Protein AF-A0A821ELS8-F1 (afdb_monomer_lite)

Sequence (184 aa):
MTKSPSEIVKDEQLYATMGNSENSSNQYGDFKQIHVAISTELAKEREQFPAHFPKPIHVLLPADARISDQWQERLQQAKKYYNPENIVLFPYYTKNSHWIGVILRFNINGQLERAEYIDPVVKSNFNPTKLQMEFSELFSGVVLKSMTLQTHSDPKYSAELTIRNLLNAIKETHSTNVTSQSIN

Radius of gyration: 16.6 Å; chains: 1; bounding box: 56×38×44 Å

Foldseek 3Di:
DDDDPVVVVVVVVVVVPPDDDDDDPFPQRDLVSLLVLLVVVVVVCCVVPVLLPVAAEAEDGEAEPVDPCSLVVLLVVVLVVLAAFYKYKYWYQDPQGAIKIWIWTAHNRSATPDIEIEFQAPPDPDDCVVSQVSNCVRHPPYGHYYDYDHHDNDRSCRSVVNSVVRSVVSNVVSVVVVVVVPDD

pLDDT: mean 79.93, std 21.31, range [33.53, 97.56]

Structure (mmCIF, N/CA/C/O backbone):
data_AF-A0A821ELS8-F1
#
_entry.id   AF-A0A821ELS8-F1
#
loop_
_atom_site.group_PDB
_atom_site.id
_atom_site.type_symbol
_atom_site.label_atom_id
_atom_site.label_alt_id
_atom_site.label_comp_id
_atom_site.label_asym_id
_atom_site.label_entity_id
_atom_site.label_seq_id
_atom_site.pdbx_PDB_ins_code
_atom_site.Cartn_x
_atom_site.Cartn_y
_atom_site.Cartn_z
_atom_site.occupancy
_atom_site.B_iso_or_equiv
_atom_site.auth_seq_id
_atom_site.auth_comp_id
_atom_site.auth_asym_id
_atom_site.auth_atom_id
_atom_site.pdbx_PDB_model_num
ATOM 1 N N . MET A 1 1 ? 0.564 5.762 25.569 1.00 38.00 1 MET A N 1
ATOM 2 C CA . MET A 1 1 ? 1.087 4.429 25.938 1.00 38.00 1 MET A CA 1
ATOM 3 C C . MET A 1 1 ? 2.347 4.191 25.124 1.00 38.00 1 MET A C 1
ATOM 5 O O . MET A 1 1 ? 2.267 4.142 23.904 1.00 38.00 1 MET A O 1
ATOM 9 N N . THR A 1 2 ? 3.506 4.186 25.774 1.00 38.19 2 THR A N 1
ATOM 10 C CA . THR A 1 2 ? 4.822 3.971 25.153 1.00 38.19 2 THR A CA 1
ATOM 11 C C . THR A 1 2 ? 5.064 2.472 24.984 1.00 38.19 2 THR A C 1
ATOM 13 O O . THR A 1 2 ? 4.825 1.719 25.927 1.00 38.19 2 THR A O 1
ATOM 16 N N . LYS A 1 3 ? 5.496 2.041 23.791 1.00 33.53 3 LYS A N 1
ATOM 17 C CA . LYS A 1 3 ? 5.815 0.634 23.492 1.00 33.53 3 LYS A CA 1
ATOM 18 C C . LYS A 1 3 ? 6.864 0.076 24.459 1.00 33.53 3 LYS A C 1
ATOM 20 O O . LYS A 1 3 ? 7.728 0.813 24.936 1.00 33.53 3 LYS A O 1
ATOM 25 N N . SER A 1 4 ? 6.787 -1.227 24.720 1.00 34.38 4 SER A N 1
ATOM 26 C CA . SER A 1 4 ? 7.740 -1.933 25.581 1.00 34.38 4 SER A CA 1
ATOM 27 C C . SER A 1 4 ? 9.116 -2.039 24.897 1.00 34.38 4 SER A C 1
ATOM 29 O O . SER A 1 4 ? 9.165 -2.307 23.695 1.00 34.38 4 SER A O 1
ATOM 31 N N . PRO A 1 5 ? 10.242 -1.922 25.629 1.00 34.75 5 PRO A N 1
ATOM 32 C CA . PRO A 1 5 ? 11.596 -2.108 25.089 1.00 34.75 5 PRO A CA 1
ATOM 33 C C . PRO A 1 5 ? 11.796 -3.433 24.334 1.00 34.75 5 PRO A C 1
ATOM 35 O O . PRO A 1 5 ? 12.579 -3.503 23.394 1.00 34.75 5 PRO A O 1
ATOM 38 N N . SER A 1 6 ? 11.044 -4.478 24.687 1.00 37.97 6 SER A N 1
ATOM 39 C CA . SER A 1 6 ? 11.081 -5.781 24.010 1.00 37.97 6 SER A CA 1
ATOM 40 C C . SER A 1 6 ? 10.420 -5.799 22.624 1.00 37.97 6 SER A C 1
ATOM 42 O O . SER A 1 6 ? 10.727 -6.673 21.815 1.00 37.97 6 SER A O 1
ATOM 44 N N . GLU A 1 7 ? 9.527 -4.850 22.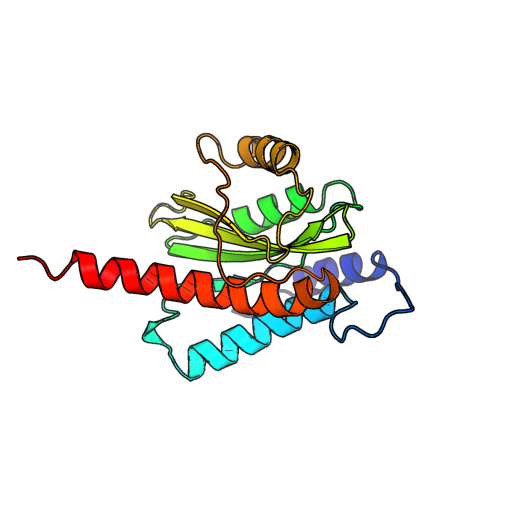332 1.00 38.84 7 GLU A N 1
ATOM 45 C CA . GLU A 1 7 ? 8.914 -4.683 21.008 1.00 38.84 7 GLU A CA 1
ATOM 46 C C . GLU A 1 7 ? 9.843 -3.910 20.064 1.00 38.84 7 GLU A C 1
ATOM 48 O O . GLU A 1 7 ? 9.896 -4.217 18.878 1.00 38.84 7 GLU A O 1
ATOM 53 N N . ILE A 1 8 ? 10.636 -2.980 20.609 1.00 38.06 8 ILE A N 1
ATOM 54 C CA . ILE A 1 8 ? 11.631 -2.193 19.863 1.00 38.06 8 ILE A CA 1
ATOM 55 C C . ILE A 1 8 ? 12.756 -3.101 19.340 1.00 38.06 8 ILE A C 1
ATOM 57 O O . ILE A 1 8 ? 13.143 -3.001 18.179 1.00 38.06 8 ILE A O 1
ATOM 61 N N . VAL A 1 9 ? 13.211 -4.060 20.153 1.00 37.47 9 VAL A N 1
ATOM 62 C CA . VAL A 1 9 ? 14.307 -4.980 19.790 1.00 37.47 9 VAL A CA 1
ATOM 63 C C . VAL A 1 9 ? 13.905 -5.976 18.687 1.00 3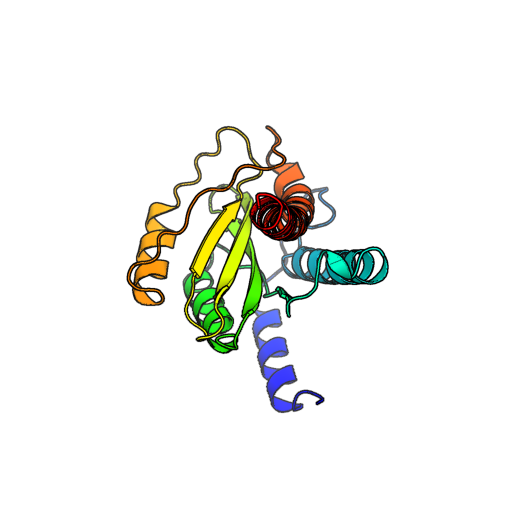7.47 9 VAL A C 1
ATOM 65 O O . VAL A 1 9 ? 14.747 -6.399 17.895 1.00 37.47 9 VAL A O 1
ATOM 68 N N . LYS A 1 10 ? 12.619 -6.345 18.589 1.00 43.38 1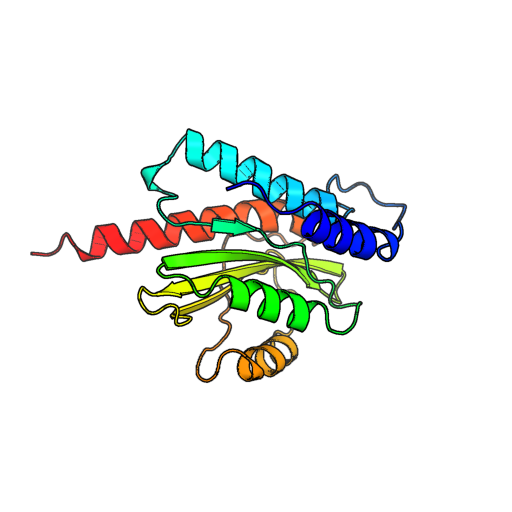0 LYS A N 1
ATOM 69 C CA . LYS A 1 10 ? 12.130 -7.229 17.512 1.00 43.38 10 LYS A CA 1
ATOM 70 C C . LYS A 1 10 ? 12.027 -6.514 16.174 1.00 43.38 10 LYS A C 1
ATOM 72 O O . LYS A 1 10 ? 12.337 -7.123 15.153 1.00 43.38 10 LYS A O 1
ATOM 77 N N . ASP A 1 11 ? 11.638 -5.241 16.194 1.00 40.81 11 ASP A N 1
ATOM 78 C CA . ASP A 1 11 ? 11.711 -4.405 15.004 1.00 40.81 11 ASP A CA 1
ATOM 79 C C . ASP A 1 11 ? 13.192 -4.282 14.595 1.00 40.81 11 ASP A C 1
ATOM 81 O O . ASP A 1 11 ? 13.510 -4.603 13.454 1.00 40.81 11 ASP A O 1
ATOM 85 N N . GLU A 1 12 ? 14.107 -3.958 15.533 1.00 39.25 12 GLU A N 1
ATOM 86 C CA . GLU A 1 12 ? 15.566 -3.800 15.320 1.00 39.25 12 GLU A CA 1
ATOM 87 C C . GLU A 1 12 ? 16.264 -5.002 14.649 1.00 39.25 12 GLU A C 1
ATOM 89 O O . GLU A 1 12 ? 17.077 -4.818 13.739 1.00 39.25 12 GLU A O 1
ATOM 94 N N . GLN A 1 13 ? 15.910 -6.235 15.018 1.00 38.47 13 GLN A N 1
ATOM 95 C CA . GLN A 1 13 ? 16.509 -7.439 14.425 1.00 38.47 13 GLN A CA 1
ATOM 96 C C . GLN A 1 13 ? 16.040 -7.730 12.989 1.00 38.47 13 GLN A C 1
ATOM 98 O O . GLN A 1 13 ? 16.799 -8.321 12.218 1.00 38.47 13 GLN A O 1
ATOM 103 N N . LEU A 1 14 ? 14.855 -7.259 12.581 1.00 42.66 14 LEU A N 1
ATOM 104 C CA . LEU A 1 14 ? 14.395 -7.348 11.188 1.00 42.66 14 LEU A CA 1
ATOM 105 C C . LEU A 1 14 ? 15.183 -6.400 10.259 1.00 42.66 14 LEU A C 1
ATOM 107 O O . LEU A 1 14 ? 15.264 -6.617 9.050 1.00 42.66 14 LEU A O 1
ATOM 111 N N . TYR A 1 15 ? 15.787 -5.340 10.811 1.00 44.53 15 TYR A N 1
ATOM 112 C CA . TYR A 1 15 ? 16.530 -4.344 10.032 1.00 44.53 15 TYR A CA 1
ATOM 113 C C . TYR A 1 15 ? 17.934 -4.792 9.615 1.00 44.53 15 TYR A C 1
ATOM 115 O O . TYR A 1 15 ? 18.521 -4.138 8.752 1.00 44.53 15 TYR A O 1
ATOM 123 N N . ALA A 1 16 ? 18.480 -5.859 10.206 1.00 38.59 16 ALA A N 1
ATOM 124 C CA . ALA A 1 16 ? 19.828 -6.345 9.904 1.00 38.59 16 ALA A CA 1
ATOM 125 C C . ALA A 1 16 ? 19.890 -7.236 8.647 1.00 38.59 16 ALA A C 1
ATOM 127 O O . ALA A 1 16 ? 20.972 -7.469 8.118 1.00 38.59 16 ALA A O 1
ATOM 128 N N . THR A 1 17 ? 18.749 -7.728 8.149 1.00 41.34 17 THR A N 1
ATOM 129 C CA . THR A 1 17 ? 18.696 -8.686 7.026 1.00 41.34 17 THR A CA 1
ATOM 130 C C . THR A 1 17 ? 18.410 -8.044 5.664 1.00 41.34 17 THR A C 1
ATOM 132 O O . THR A 1 17 ? 18.568 -8.697 4.637 1.00 41.34 17 THR A O 1
ATOM 135 N N . MET A 1 18 ? 18.017 -6.767 5.621 1.00 46.44 18 MET A N 1
ATOM 136 C CA . MET A 1 18 ? 17.721 -6.043 4.376 1.00 46.44 18 MET A CA 1
ATOM 137 C C . MET A 1 18 ? 18.940 -5.219 3.947 1.00 46.44 18 MET A C 1
ATOM 139 O O . MET A 1 18 ? 19.008 -4.011 4.159 1.00 46.44 18 MET A O 1
ATOM 143 N N . GLY A 1 19 ? 19.944 -5.926 3.423 1.00 41.12 19 GLY A N 1
ATOM 144 C CA . GLY A 1 19 ? 21.222 -5.373 2.980 1.00 41.12 19 GLY A CA 1
ATOM 145 C C . GLY A 1 19 ? 21.123 -4.434 1.771 1.00 41.12 19 GLY A C 1
ATOM 146 O O . GLY A 1 19 ? 20.284 -4.600 0.886 1.00 41.12 19 GLY A O 1
ATOM 147 N N . ASN A 1 20 ? 22.036 -3.462 1.783 1.00 44.47 20 ASN A N 1
ATOM 148 C CA . ASN A 1 20 ? 22.263 -2.378 0.830 1.00 44.47 20 ASN A CA 1
ATOM 149 C C . ASN A 1 20 ? 22.181 -2.786 -0.650 1.00 44.47 20 ASN A C 1
ATOM 151 O O . ASN A 1 20 ? 22.907 -3.666 -1.107 1.00 44.47 20 ASN A O 1
ATOM 155 N N . SER A 1 21 ? 21.390 -2.037 -1.419 1.00 40.50 21 SER A N 1
ATOM 156 C CA . SER A 1 21 ? 21.511 -1.944 -2.875 1.00 40.50 21 SER A CA 1
ATOM 157 C C . SER A 1 21 ? 22.124 -0.586 -3.213 1.00 40.50 21 SER A C 1
ATOM 159 O O . SER A 1 21 ? 21.412 0.409 -3.341 1.00 40.50 21 SER A O 1
ATOM 161 N N . GLU A 1 22 ? 23.449 -0.534 -3.332 1.00 41.81 22 GLU A N 1
ATOM 162 C CA . GLU A 1 22 ? 24.153 0.623 -3.890 1.00 41.81 22 GLU A CA 1
ATOM 163 C C . GLU A 1 22 ? 23.858 0.752 -5.398 1.00 41.81 22 GLU A C 1
ATOM 165 O O . GLU A 1 22 ? 23.762 -0.247 -6.108 1.00 41.81 22 GLU A O 1
ATOM 170 N N . ASN A 1 23 ? 23.753 2.001 -5.866 1.00 38.31 23 ASN A N 1
ATOM 171 C CA . ASN A 1 23 ? 23.512 2.474 -7.241 1.00 38.31 23 ASN A CA 1
ATOM 172 C C . ASN A 1 23 ? 22.061 2.533 -7.751 1.00 38.31 23 ASN A C 1
ATOM 174 O O . ASN A 1 23 ? 21.579 1.666 -8.473 1.00 38.31 23 ASN A O 1
ATOM 178 N N . SER A 1 24 ? 21.405 3.674 -7.523 1.00 33.75 24 SER A N 1
ATOM 179 C CA . SER A 1 24 ? 20.889 4.550 -8.596 1.00 33.75 24 SER A CA 1
ATOM 180 C C . SER A 1 24 ? 20.201 5.776 -7.987 1.00 33.75 24 SER A C 1
ATOM 182 O O . SER A 1 24 ? 19.708 5.742 -6.865 1.00 33.75 24 SER A O 1
ATOM 184 N N . SER A 1 25 ? 20.222 6.886 -8.718 1.00 38.47 25 SER A N 1
ATOM 185 C CA . SER A 1 25 ? 19.863 8.262 -8.350 1.00 38.47 25 SER A CA 1
ATOM 186 C C . SER A 1 25 ? 18.381 8.520 -8.008 1.00 38.47 25 SER A C 1
ATOM 188 O O . SER A 1 25 ? 17.803 9.500 -8.471 1.00 38.47 25 SER A O 1
ATOM 190 N N . ASN A 1 26 ? 17.760 7.670 -7.196 1.00 45.06 26 ASN A N 1
ATOM 191 C CA . ASN A 1 26 ? 16.441 7.894 -6.619 1.00 45.06 26 ASN A CA 1
ATOM 192 C C . ASN A 1 26 ? 16.575 8.033 -5.105 1.00 45.06 26 ASN A C 1
ATOM 194 O O . ASN A 1 26 ? 17.012 7.108 -4.426 1.00 45.06 26 ASN A O 1
ATOM 198 N N . GLN A 1 27 ? 16.140 9.173 -4.573 1.00 45.12 27 GLN A N 1
ATOM 199 C CA . GLN A 1 27 ? 16.235 9.564 -3.159 1.00 45.12 27 GLN A CA 1
ATOM 200 C C . GLN A 1 27 ? 15.514 8.616 -2.167 1.00 45.12 27 GLN A C 1
ATOM 202 O O . GLN A 1 27 ? 15.529 8.866 -0.970 1.00 45.12 27 GLN A O 1
ATOM 207 N N . TYR A 1 28 ? 14.890 7.534 -2.645 1.00 51.72 28 TYR A N 1
ATOM 208 C CA . TYR A 1 28 ? 14.091 6.588 -1.857 1.00 51.72 28 TYR A CA 1
ATOM 209 C C . TYR A 1 28 ? 14.466 5.118 -2.120 1.00 51.72 28 TYR A C 1
ATOM 211 O O . TYR A 1 28 ? 13.628 4.230 -1.981 1.00 51.72 28 TYR A O 1
ATOM 219 N N . GLY A 1 29 ? 15.706 4.850 -2.548 1.00 54.28 29 GLY A N 1
ATOM 220 C CA . GLY A 1 29 ? 16.195 3.495 -2.850 1.00 54.28 29 GLY A CA 1
ATOM 221 C C . GLY A 1 29 ? 16.237 2.533 -1.650 1.00 54.28 29 GLY A C 1
ATOM 222 O O . GLY A 1 29 ? 16.345 1.325 -1.848 1.00 54.28 29 GLY A O 1
ATOM 223 N N . ASP A 1 30 ? 16.109 3.041 -0.421 1.00 75.12 30 ASP A N 1
ATOM 224 C CA . ASP A 1 30 ? 16.022 2.243 0.806 1.00 75.12 30 ASP A CA 1
ATOM 225 C C . ASP A 1 30 ? 14.554 2.064 1.245 1.00 75.12 30 ASP A C 1
ATOM 227 O O . ASP A 1 30 ? 13.793 3.025 1.388 1.00 75.12 30 ASP A O 1
ATOM 231 N N . PHE A 1 31 ? 14.162 0.816 1.516 1.00 82.00 31 PHE A N 1
ATOM 232 C CA . PHE A 1 31 ? 12.846 0.427 2.036 1.00 82.00 31 PHE A CA 1
ATOM 233 C C . PHE A 1 31 ? 12.468 1.196 3.313 1.00 82.00 31 PHE A C 1
ATOM 235 O O . PHE A 1 31 ? 11.294 1.498 3.542 1.00 82.00 31 PHE A O 1
ATOM 242 N N . LYS A 1 32 ? 13.452 1.562 4.142 1.00 84.19 32 LYS A N 1
ATOM 243 C CA . LYS A 1 32 ? 13.207 2.389 5.331 1.00 84.19 32 LYS A CA 1
ATOM 244 C C . LYS A 1 32 ? 12.870 3.828 4.956 1.00 84.19 32 LYS A C 1
ATOM 246 O O . LYS A 1 32 ? 12.001 4.432 5.577 1.00 84.19 32 LYS A O 1
ATOM 251 N N . GLN A 1 33 ? 13.511 4.375 3.925 1.00 89.50 33 GLN A N 1
ATOM 252 C CA . GLN A 1 33 ? 13.306 5.764 3.511 1.00 89.50 33 GLN A CA 1
ATOM 253 C C . GLN A 1 33 ? 11.887 5.997 2.993 1.00 89.50 33 GLN A C 1
ATOM 255 O O . GLN A 1 33 ? 11.286 7.006 3.350 1.00 89.50 33 GLN A O 1
ATOM 260 N N . ILE A 1 34 ? 11.314 5.067 2.218 1.00 93.38 34 ILE A N 1
ATOM 261 C CA . ILE A 1 34 ? 9.923 5.213 1.758 1.00 93.38 34 ILE A CA 1
ATOM 262 C C . ILE A 1 34 ? 8.920 5.123 2.921 1.00 93.38 34 ILE A C 1
ATOM 264 O O . ILE A 1 34 ? 7.971 5.902 2.968 1.00 93.38 34 ILE A O 1
ATOM 268 N N . HIS A 1 35 ? 9.144 4.243 3.904 1.00 93.81 35 HIS A N 1
ATOM 269 C CA . HIS A 1 35 ? 8.305 4.161 5.110 1.00 93.81 35 HIS A CA 1
ATOM 270 C C . HIS A 1 35 ? 8.343 5.455 5.931 1.00 93.81 35 HIS A C 1
ATOM 272 O O . HIS A 1 35 ? 7.291 5.992 6.301 1.00 93.81 35 HIS A O 1
ATOM 278 N N . VAL A 1 36 ? 9.550 5.974 6.170 1.00 93.88 36 VAL A N 1
ATOM 279 C CA . VAL A 1 36 ? 9.762 7.243 6.872 1.00 93.88 36 VAL A CA 1
ATOM 280 C C . VAL A 1 36 ? 9.100 8.381 6.103 1.00 93.88 36 VAL A C 1
ATOM 282 O O . VAL A 1 36 ? 8.359 9.153 6.704 1.00 93.88 36 VAL A O 1
ATOM 285 N N . ALA A 1 37 ? 9.274 8.444 4.781 1.00 95.19 37 ALA A N 1
ATOM 286 C CA . ALA A 1 37 ? 8.686 9.487 3.947 1.00 95.19 37 ALA A CA 1
ATOM 287 C C . ALA A 1 37 ? 7.153 9.500 4.023 1.00 95.19 37 ALA A C 1
ATOM 289 O O . ALA A 1 37 ? 6.571 10.559 4.242 1.00 95.19 37 ALA A O 1
ATOM 290 N N . ILE A 1 38 ? 6.488 8.342 3.931 1.00 95.25 38 ILE A N 1
ATOM 291 C CA . ILE A 1 38 ? 5.022 8.266 4.074 1.00 95.25 38 ILE A CA 1
ATOM 292 C C . ILE A 1 38 ? 4.595 8.741 5.458 1.00 95.25 38 ILE A C 1
ATOM 294 O O . ILE A 1 38 ? 3.660 9.528 5.577 1.00 95.25 38 ILE A O 1
ATOM 298 N N . SER A 1 39 ? 5.283 8.282 6.502 1.00 95.00 39 SER A N 1
ATOM 299 C CA . SER A 1 39 ? 4.956 8.646 7.882 1.00 95.00 39 SER A CA 1
ATOM 300 C C . SER A 1 39 ? 5.133 10.149 8.131 1.00 95.00 39 SER A C 1
ATOM 302 O O . SER A 1 39 ? 4.291 10.771 8.777 1.00 95.00 39 SER A O 1
ATOM 304 N N . THR A 1 40 ? 6.201 10.745 7.592 1.00 95.06 40 THR A N 1
ATOM 305 C CA . THR A 1 40 ? 6.478 12.183 7.675 1.00 95.06 40 THR A CA 1
ATOM 306 C C . THR A 1 40 ? 5.443 13.006 6.915 1.00 95.06 40 THR A C 1
ATOM 308 O O . THR A 1 40 ? 4.892 13.950 7.477 1.00 95.06 40 THR A O 1
ATOM 311 N N . GLU A 1 41 ? 5.147 12.658 5.663 1.00 94.81 41 GLU A N 1
ATOM 312 C CA . GLU A 1 41 ? 4.177 13.407 4.859 1.00 94.81 41 GLU A CA 1
ATOM 313 C C . GLU A 1 41 ? 2.750 13.262 5.406 1.00 94.81 41 GLU A C 1
ATOM 315 O O . GLU A 1 41 ? 2.024 14.249 5.484 1.00 94.81 41 GLU A O 1
ATOM 320 N N . LEU A 1 42 ? 2.371 12.081 5.911 1.00 94.25 42 LEU A N 1
ATOM 321 C CA . LEU A 1 42 ? 1.101 11.885 6.615 1.00 94.25 42 LEU A CA 1
ATOM 322 C C . LEU A 1 42 ? 0.973 12.793 7.847 1.00 94.25 42 LEU A C 1
ATOM 324 O O . LEU A 1 42 ? -0.098 13.347 8.091 1.00 94.25 42 LEU A O 1
ATOM 328 N N . ALA A 1 43 ? 2.043 12.939 8.635 1.00 92.38 43 ALA A N 1
ATOM 329 C CA . ALA A 1 43 ? 2.033 13.804 9.812 1.00 92.38 43 ALA A CA 1
ATOM 330 C C . ALA A 1 43 ? 1.833 15.279 9.427 1.00 92.38 43 ALA A C 1
ATOM 332 O O . ALA A 1 43 ? 0.976 15.941 10.013 1.00 92.38 43 ALA A O 1
ATOM 333 N N . LYS A 1 44 ? 2.554 15.761 8.404 1.00 93.31 44 LYS A N 1
ATOM 334 C CA . LYS A 1 44 ? 2.407 17.128 7.875 1.00 93.31 44 LYS A CA 1
ATOM 335 C C . LYS A 1 44 ? 0.997 17.391 7.345 1.00 93.31 44 LYS A C 1
ATOM 337 O O . LYS A 1 44 ? 0.384 18.403 7.667 1.00 93.31 44 LYS A O 1
ATOM 342 N N . GLU A 1 45 ? 0.467 16.470 6.548 1.00 91.44 45 GLU A N 1
ATOM 343 C CA . GLU A 1 45 ? -0.870 16.581 5.957 1.00 91.44 45 GLU A CA 1
ATOM 344 C C . GLU A 1 45 ? -1.972 16.557 7.022 1.00 91.44 45 GLU A C 1
ATOM 346 O O . GLU A 1 45 ? -2.942 17.304 6.926 1.00 91.44 45 GLU A O 1
ATOM 351 N N . ARG A 1 46 ? -1.813 15.753 8.080 1.00 90.38 46 ARG A N 1
ATOM 352 C CA . ARG A 1 46 ? -2.747 15.737 9.213 1.00 90.38 46 ARG A CA 1
ATOM 353 C C . ARG A 1 46 ? -2.716 17.044 10.009 1.00 90.38 46 ARG A C 1
ATOM 355 O O . ARG A 1 46 ? -3.763 17.466 10.488 1.00 90.38 46 ARG A O 1
ATOM 362 N N . GLU A 1 47 ? -1.549 17.667 10.157 1.00 89.56 47 GLU A N 1
ATOM 363 C CA . GLU A 1 47 ? -1.416 18.976 10.807 1.00 89.56 47 GLU A CA 1
ATOM 364 C C . GLU A 1 47 ? -2.107 20.078 9.992 1.00 89.56 47 GLU A C 1
ATOM 366 O O . GLU A 1 47 ? -2.840 20.893 10.549 1.00 89.56 47 GLU A O 1
ATOM 371 N N . GLN A 1 48 ? -1.933 20.068 8.668 1.00 88.56 48 GLN A N 1
ATOM 372 C CA . GLN A 1 48 ? -2.517 21.074 7.778 1.00 88.56 48 GLN A CA 1
ATOM 373 C C . GLN A 1 48 ? -4.017 20.857 7.526 1.00 88.56 48 GLN A C 1
ATOM 375 O O . GLN A 1 48 ? -4.774 21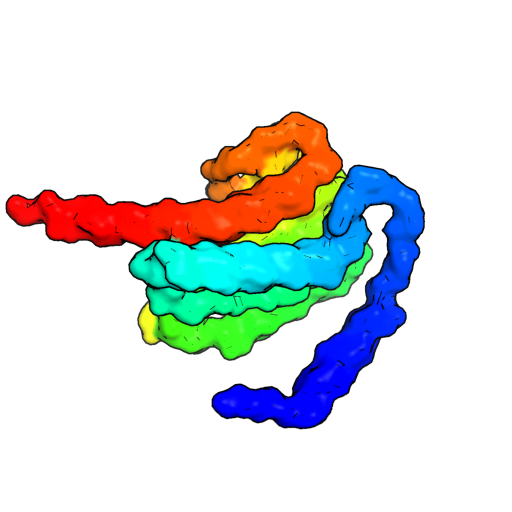.822 7.418 1.00 88.56 48 GLN A O 1
ATOM 380 N N . PHE A 1 49 ? -4.463 19.601 7.438 1.00 86.75 49 PHE A N 1
ATOM 381 C CA . PHE A 1 49 ? -5.820 19.234 7.026 1.00 86.75 49 PHE A CA 1
ATOM 382 C C . PHE A 1 49 ? -6.431 18.129 7.908 1.00 86.75 49 PHE A C 1
ATOM 384 O O . PHE A 1 49 ? -6.797 17.063 7.402 1.00 86.75 49 PHE A O 1
ATOM 391 N N . PRO A 1 50 ? -6.614 18.354 9.221 1.00 84.56 50 PRO A N 1
ATOM 392 C CA . PRO A 1 50 ? -7.020 17.304 10.163 1.00 84.56 50 PRO A CA 1
ATOM 393 C C . PRO A 1 50 ? -8.346 16.617 9.795 1.00 84.56 50 PRO A C 1
ATOM 395 O O . PRO A 1 50 ? -8.494 15.412 9.994 1.00 84.56 50 PRO A O 1
ATOM 398 N N . ALA A 1 51 ? -9.288 17.347 9.188 1.00 83.25 51 ALA A N 1
ATOM 399 C CA . ALA A 1 51 ? -10.579 16.810 8.752 1.00 83.25 51 ALA A CA 1
ATOM 400 C C . ALA A 1 51 ? -10.475 15.748 7.637 1.00 83.25 51 ALA A C 1
ATOM 402 O O . ALA A 1 51 ? -11.360 14.903 7.520 1.00 83.25 51 ALA A O 1
ATOM 403 N N . HIS A 1 52 ? -9.402 15.756 6.837 1.00 80.12 52 HIS A N 1
ATOM 404 C CA . HIS A 1 52 ? -9.166 14.754 5.791 1.00 80.12 52 HIS A CA 1
ATOM 405 C C . HIS A 1 52 ? -8.490 13.481 6.317 1.00 80.12 52 HIS A C 1
ATOM 407 O O . HIS A 1 52 ? -8.408 12.496 5.587 1.00 80.12 52 HIS A O 1
ATOM 413 N N . PHE A 1 53 ? -8.023 13.480 7.571 1.00 83.12 53 PHE A N 1
ATOM 414 C CA . PHE A 1 53 ? -7.318 12.351 8.186 1.00 83.12 53 PHE A CA 1
ATOM 415 C C . PHE A 1 53 ? -7.880 11.975 9.579 1.00 83.12 53 PHE A C 1
ATOM 417 O O . PHE A 1 53 ? -7.100 11.864 10.531 1.00 83.12 53 PHE A O 1
ATOM 424 N N . PRO A 1 54 ? -9.208 11.755 9.725 1.00 70.25 54 PRO A N 1
ATOM 425 C CA . PRO A 1 54 ? -9.883 11.567 11.015 1.00 70.25 54 PRO A CA 1
ATOM 426 C C . PRO A 1 54 ? -9.684 10.177 11.641 1.00 70.25 54 PRO A C 1
ATOM 428 O O . PRO A 1 54 ? -9.915 10.006 12.835 1.00 70.25 54 PRO A O 1
ATOM 431 N N . LYS A 1 55 ? -9.284 9.173 10.849 1.00 73.75 55 LYS A N 1
ATOM 432 C CA . LYS A 1 55 ? -9.122 7.781 11.296 1.00 73.75 55 LYS A CA 1
ATOM 433 C C . LYS A 1 55 ? -7.684 7.498 11.742 1.00 73.75 55 LYS A C 1
ATOM 435 O O . LYS A 1 55 ? -6.751 8.117 11.211 1.00 73.75 55 LYS A O 1
ATOM 440 N N . PRO A 1 56 ? -7.458 6.554 12.677 1.00 86.69 56 PRO A N 1
ATOM 441 C CA . PRO A 1 56 ? -6.117 6.054 12.929 1.00 86.69 56 PRO A CA 1
ATOM 442 C C . PRO A 1 56 ? -5.565 5.457 11.632 1.00 86.69 56 PRO A C 1
ATOM 444 O O . PRO A 1 56 ? -6.156 4.562 11.029 1.00 86.69 56 PRO A O 1
ATOM 447 N N . ILE A 1 57 ? -4.440 6.007 11.182 1.00 91.62 57 ILE A N 1
ATOM 448 C CA . ILE A 1 57 ? -3.744 5.569 9.974 1.00 91.62 57 ILE A CA 1
ATOM 449 C C . ILE A 1 57 ? -2.416 4.981 10.423 1.00 91.62 57 ILE A C 1
ATOM 451 O O . ILE A 1 57 ? -1.613 5.666 11.060 1.00 91.62 57 ILE A O 1
ATOM 455 N N . HIS A 1 58 ? -2.207 3.713 10.097 1.00 93.38 58 HIS A N 1
ATOM 456 C CA . HIS A 1 58 ? -1.002 2.964 10.409 1.00 93.38 58 HIS A CA 1
ATOM 457 C C . HIS A 1 58 ? -0.185 2.764 9.138 1.00 93.38 58 HIS A C 1
ATOM 459 O O . HIS A 1 58 ? -0.690 2.230 8.155 1.00 93.38 58 HIS A O 1
ATOM 465 N N . VAL A 1 59 ? 1.081 3.171 9.168 1.00 94.94 59 VAL A N 1
ATOM 466 C CA . VAL A 1 59 ? 2.019 2.970 8.060 1.00 94.94 59 VAL A CA 1
ATOM 467 C C . VAL A 1 59 ? 2.940 1.808 8.422 1.00 94.94 59 VAL A C 1
ATOM 469 O O . VAL A 1 59 ? 3.749 1.932 9.346 1.00 94.94 59 VAL A O 1
ATOM 472 N N . LEU A 1 60 ? 2.807 0.674 7.731 1.00 95.44 60 LEU A N 1
ATOM 473 C CA . LEU A 1 60 ? 3.692 -0.479 7.933 1.00 95.44 60 LEU A CA 1
ATOM 474 C C . LEU A 1 60 ? 4.942 -0.359 7.068 1.00 95.44 60 LEU A C 1
ATOM 476 O O . LEU A 1 60 ? 4.947 0.323 6.039 1.00 95.44 60 LEU A O 1
ATOM 480 N N . LEU A 1 61 ? 5.989 -1.079 7.473 1.00 94.56 61 LEU A N 1
ATOM 481 C CA . LEU A 1 61 ? 7.173 -1.265 6.643 1.00 94.56 61 LEU A CA 1
ATOM 482 C C . LEU A 1 61 ? 6.785 -1.854 5.283 1.00 94.56 61 LEU A C 1
ATOM 484 O O . LEU A 1 61 ? 5.802 -2.597 5.193 1.00 94.56 61 LEU A O 1
ATOM 488 N N . PRO A 1 62 ? 7.571 -1.608 4.228 1.00 95.75 62 PRO A N 1
ATOM 489 C CA . PRO A 1 62 ? 7.226 -2.148 2.933 1.00 95.75 62 PRO A CA 1
ATOM 490 C C . PRO A 1 62 ? 7.393 -3.666 2.877 1.00 95.75 62 PRO A C 1
ATOM 492 O O . PRO A 1 62 ? 8.106 -4.259 3.694 1.00 95.75 62 PRO A O 1
ATOM 495 N N . ALA A 1 63 ? 6.735 -4.278 1.899 1.00 94.81 63 ALA A N 1
ATOM 496 C CA . ALA A 1 63 ? 6.969 -5.662 1.502 1.00 94.81 63 ALA A CA 1
ATOM 497 C C . ALA A 1 63 ? 7.753 -5.708 0.184 1.00 94.81 63 ALA A C 1
ATOM 499 O O . ALA A 1 63 ? 7.460 -4.950 -0.738 1.00 94.81 63 ALA A O 1
ATOM 500 N N . ASP A 1 64 ? 8.729 -6.603 0.088 1.00 93.19 64 ASP A N 1
ATOM 501 C CA . ASP A 1 64 ? 9.511 -6.870 -1.115 1.00 93.19 64 ASP A CA 1
ATOM 502 C C . ASP A 1 64 ? 9.051 -8.176 -1.766 1.00 93.19 64 ASP A C 1
ATOM 504 O O . ASP A 1 64 ? 9.176 -9.248 -1.180 1.00 93.19 64 ASP A O 1
ATOM 508 N N . ALA A 1 65 ? 8.578 -8.119 -3.010 1.00 90.81 65 ALA A N 1
ATOM 509 C CA . ALA A 1 65 ? 8.168 -9.300 -3.764 1.00 90.81 65 ALA A CA 1
ATOM 510 C C . ALA A 1 65 ? 9.305 -10.303 -4.034 1.00 90.81 65 ALA A C 1
ATOM 512 O O . ALA A 1 65 ? 9.043 -11.430 -4.474 1.00 90.81 65 ALA A O 1
ATOM 513 N N . ARG A 1 66 ? 10.563 -9.882 -3.856 1.00 88.56 66 ARG A N 1
ATOM 514 C CA . ARG A 1 66 ? 11.765 -10.713 -4.000 1.00 88.56 66 ARG A CA 1
ATOM 515 C C . ARG A 1 66 ? 12.051 -11.534 -2.745 1.00 88.56 66 ARG A C 1
ATOM 517 O O . ARG A 1 66 ? 12.743 -12.543 -2.847 1.00 88.56 66 ARG A O 1
ATOM 524 N N . ILE A 1 67 ? 11.520 -11.123 -1.595 1.00 88.56 67 ILE A N 1
ATOM 525 C CA . ILE A 1 67 ? 11.691 -11.815 -0.320 1.00 88.56 67 ILE A CA 1
ATOM 526 C C . ILE A 1 67 ? 10.405 -12.588 -0.035 1.00 88.56 67 ILE A C 1
ATOM 528 O O . ILE A 1 67 ? 9.310 -12.024 -0.024 1.00 88.56 67 ILE A O 1
ATOM 532 N N . SER A 1 68 ? 10.534 -13.899 0.164 1.00 83.94 68 SER A N 1
ATOM 533 C CA . SER A 1 68 ? 9.396 -14.752 0.513 1.00 83.94 68 SER A CA 1
ATOM 534 C C . SER A 1 68 ? 8.696 -14.243 1.775 1.00 83.94 68 SER A C 1
ATOM 536 O O . SER A 1 68 ? 9.322 -13.649 2.650 1.00 83.94 68 SER A O 1
ATOM 538 N N . ASP A 1 69 ? 7.387 -14.466 1.842 1.00 88.62 69 ASP A N 1
ATOM 539 C CA . ASP A 1 69 ? 6.532 -14.258 3.016 1.00 88.62 69 ASP A CA 1
ATOM 540 C C . ASP A 1 69 ? 6.353 -12.809 3.500 1.00 88.62 69 ASP A C 1
ATOM 542 O O . ASP A 1 69 ? 5.405 -12.545 4.235 1.00 88.62 69 ASP A O 1
ATOM 546 N N . GLN A 1 70 ? 7.136 -11.828 3.031 1.00 93.12 70 GLN A N 1
ATOM 547 C CA . GLN A 1 70 ? 6.983 -10.434 3.476 1.00 93.12 70 GLN A CA 1
ATOM 548 C C . GLN A 1 70 ? 5.589 -9.864 3.201 1.00 93.12 70 GLN A C 1
ATOM 550 O O . GLN A 1 70 ? 5.064 -9.104 4.012 1.00 93.12 70 GLN A O 1
ATOM 555 N N . TRP A 1 71 ? 4.959 -10.243 2.088 1.00 94.19 71 TRP A N 1
ATOM 556 C CA . TRP A 1 71 ? 3.559 -9.897 1.840 1.00 94.19 71 TRP A CA 1
ATOM 557 C C . TRP A 1 71 ? 2.649 -10.425 2.954 1.00 94.19 71 TRP A C 1
ATOM 559 O O . TRP A 1 71 ? 1.914 -9.655 3.573 1.00 94.19 71 TRP A O 1
ATOM 569 N N . GLN A 1 72 ? 2.753 -11.718 3.264 1.00 93.62 72 GLN A N 1
ATOM 570 C CA . GLN A 1 72 ? 1.949 -12.369 4.293 1.00 93.62 72 GLN A CA 1
ATOM 571 C C . GLN A 1 72 ? 2.231 -11.786 5.685 1.00 93.62 72 GLN A C 1
ATOM 573 O O . GLN A 1 72 ? 1.297 -11.537 6.446 1.00 93.62 72 GLN A O 1
ATOM 578 N N . GLU A 1 73 ? 3.488 -11.468 6.000 1.00 94.12 73 GLU A N 1
ATOM 579 C CA . GLU A 1 73 ? 3.863 -10.770 7.229 1.00 94.12 73 GLU A CA 1
ATOM 580 C C . GLU A 1 73 ? 3.177 -9.406 7.346 1.00 94.12 73 GLU A C 1
ATOM 582 O O . GLU A 1 73 ? 2.649 -9.078 8.410 1.00 94.12 73 GLU A O 1
ATOM 587 N N . ARG A 1 74 ? 3.160 -8.594 6.277 1.00 94.75 74 ARG A N 1
ATOM 588 C CA . ARG A 1 74 ? 2.476 -7.289 6.302 1.00 94.75 74 ARG A CA 1
ATOM 589 C C . ARG A 1 74 ? 0.974 -7.442 6.451 1.00 94.75 74 ARG A C 1
ATOM 591 O O . ARG A 1 74 ? 0.378 -6.681 7.206 1.00 94.75 74 ARG A O 1
ATOM 598 N N . LEU A 1 75 ? 0.368 -8.455 5.837 1.00 93.31 75 LEU A N 1
ATOM 599 C CA . LEU A 1 75 ? -1.048 -8.753 6.043 1.00 93.31 75 LEU A CA 1
ATOM 600 C C . LEU A 1 75 ? -1.352 -9.201 7.482 1.00 93.31 75 LEU A C 1
ATOM 602 O O . LEU A 1 75 ? -2.338 -8.759 8.071 1.00 93.31 75 LEU A O 1
ATOM 606 N N . GLN A 1 76 ? -0.494 -10.019 8.095 1.00 92.69 76 GLN A N 1
ATOM 607 C CA . GLN A 1 76 ? -0.628 -10.400 9.504 1.00 92.69 76 GLN A CA 1
ATOM 608 C C . GLN A 1 76 ? -0.413 -9.211 10.448 1.00 92.69 76 GLN A C 1
ATOM 610 O O . GLN A 1 76 ? -1.113 -9.084 11.451 1.00 92.69 76 GLN A O 1
ATOM 615 N N . GLN A 1 77 ? 0.526 -8.314 10.138 1.00 92.19 77 GLN A N 1
ATOM 616 C CA . GLN A 1 77 ? 0.703 -7.064 10.877 1.00 92.19 77 GLN A CA 1
ATOM 617 C C . GLN A 1 77 ? -0.522 -6.164 10.727 1.00 92.19 77 GLN A C 1
ATOM 619 O O . GLN A 1 77 ? -1.040 -5.703 11.738 1.00 92.19 77 GLN A O 1
ATOM 624 N N . ALA A 1 78 ? -1.046 -5.990 9.511 1.00 90.62 78 ALA A N 1
ATOM 625 C CA . ALA A 1 78 ? -2.299 -5.280 9.261 1.00 90.62 78 ALA A CA 1
ATOM 626 C C . ALA A 1 78 ? -3.446 -5.878 10.086 1.00 90.62 78 ALA A C 1
ATOM 628 O O . ALA A 1 78 ? -4.240 -5.143 10.667 1.00 90.62 78 ALA A O 1
ATOM 629 N N . LYS A 1 79 ? -3.470 -7.210 10.233 1.00 84.75 79 LYS A N 1
ATOM 630 C CA . LYS A 1 79 ? -4.451 -7.915 11.058 1.00 84.75 79 LYS A CA 1
ATOM 631 C C . LYS A 1 79 ? -4.362 -7.580 12.555 1.00 84.75 79 LYS A C 1
ATOM 633 O O . LYS A 1 79 ? -5.372 -7.605 13.248 1.00 84.75 79 LYS A O 1
ATOM 638 N N . LYS A 1 80 ? -3.191 -7.198 13.072 1.00 83.12 80 LYS A N 1
ATOM 639 C CA . LYS A 1 80 ? -3.057 -6.706 14.461 1.00 83.12 80 LYS A CA 1
ATOM 640 C C . LYS A 1 80 ? -3.730 -5.349 14.668 1.00 83.12 80 LYS A C 1
ATOM 642 O O . LYS A 1 80 ? -4.018 -4.983 15.802 1.00 83.12 80 LYS A O 1
ATOM 647 N N . TYR A 1 81 ? -4.009 -4.629 13.584 1.00 77.75 81 TYR A N 1
ATOM 648 C CA . TYR A 1 81 ? -4.743 -3.370 13.585 1.00 77.75 81 TYR A CA 1
ATOM 649 C C . TYR A 1 81 ? -6.236 -3.560 13.274 1.00 77.75 81 TYR A C 1
ATOM 651 O O . TYR A 1 81 ? -6.864 -2.603 12.830 1.00 77.75 81 TYR A O 1
ATOM 659 N N . TYR A 1 82 ? -6.814 -4.739 13.557 1.00 65.44 82 TYR A N 1
ATOM 660 C CA . TYR A 1 82 ? -8.267 -5.026 13.580 1.00 65.44 82 TYR A CA 1
ATOM 661 C C . TYR A 1 82 ? -9.021 -4.232 14.669 1.00 65.44 82 TYR A C 1
ATOM 663 O O . TYR A 1 82 ? -9.919 -4.744 15.334 1.00 65.44 82 TYR A O 1
ATOM 671 N N . ASN A 1 83 ? -8.659 -2.972 14.887 1.00 68.81 83 ASN A N 1
ATOM 672 C CA . ASN A 1 83 ? -9.481 -2.075 15.672 1.00 68.81 83 ASN A CA 1
ATOM 673 C C . ASN A 1 83 ? -10.488 -1.381 14.748 1.00 68.81 83 ASN A C 1
ATOM 675 O O . ASN A 1 83 ? -10.208 -1.192 13.556 1.00 68.81 83 ASN A O 1
ATOM 679 N N . PRO A 1 84 ? -11.652 -1.004 15.300 1.00 68.44 84 PRO A N 1
ATOM 680 C CA . PRO A 1 84 ? -12.661 -0.246 14.586 1.00 68.44 84 PRO A CA 1
ATOM 681 C C . PRO A 1 84 ? -12.054 0.941 13.843 1.00 68.44 84 PRO A C 1
ATOM 683 O O . PRO A 1 84 ? -11.300 1.724 14.416 1.00 68.44 84 PRO A O 1
ATOM 686 N N . GLU A 1 85 ? -12.418 1.074 12.570 1.00 75.25 85 GLU A N 1
ATOM 687 C CA . GLU A 1 85 ? -12.136 2.259 11.753 1.00 75.25 85 GLU A CA 1
ATOM 688 C C . GLU A 1 85 ? -10.668 2.544 11.420 1.00 75.25 85 GLU A C 1
ATOM 690 O O . GLU A 1 85 ? -10.339 3.645 10.981 1.00 75.25 85 GLU A O 1
ATOM 695 N N . ASN A 1 86 ? -9.783 1.563 11.557 1.00 87.62 86 ASN A N 1
ATOM 696 C CA . ASN A 1 86 ? -8.392 1.735 11.169 1.00 87.62 86 ASN A CA 1
ATOM 697 C C . ASN A 1 86 ? -8.196 1.761 9.646 1.00 87.62 86 ASN A C 1
ATOM 699 O O . ASN A 1 86 ? -8.837 1.027 8.887 1.00 87.62 86 ASN A O 1
ATOM 703 N N . ILE A 1 87 ? -7.230 2.567 9.211 1.00 91.62 87 ILE A N 1
ATOM 704 C CA . ILE A 1 87 ? -6.646 2.517 7.871 1.00 91.62 87 ILE A CA 1
ATOM 705 C C . ILE A 1 87 ? -5.211 2.013 8.014 1.00 91.62 87 ILE A C 1
ATOM 707 O O . ILE A 1 87 ? -4.452 2.495 8.854 1.00 91.62 87 ILE A O 1
ATOM 711 N N . VAL A 1 88 ? -4.824 1.052 7.185 1.00 94.69 88 VAL A N 1
ATOM 712 C CA . VAL A 1 88 ? -3.456 0.539 7.112 1.00 94.69 88 VAL A CA 1
ATOM 713 C C . VAL A 1 88 ? -2.909 0.812 5.719 1.00 94.69 88 VAL A C 1
ATOM 715 O O . VAL A 1 88 ? -3.542 0.476 4.722 1.00 94.69 88 VAL A O 1
ATOM 718 N N . LEU A 1 89 ? -1.728 1.418 5.666 1.00 95.81 89 LEU A N 1
ATOM 719 C CA . LEU A 1 89 ? -0.991 1.726 4.448 1.00 95.81 89 LEU A CA 1
ATOM 720 C C . LEU A 1 89 ? 0.341 0.998 4.476 1.00 95.81 89 LEU A C 1
ATOM 722 O O . LEU A 1 89 ? 1.010 0.982 5.511 1.00 95.81 89 LEU A O 1
ATOM 726 N N . PHE A 1 90 ? 0.773 0.473 3.339 1.00 95.88 90 PHE A N 1
ATOM 727 C CA . PHE A 1 90 ? 2.167 0.082 3.175 1.00 95.88 90 PHE A CA 1
ATOM 728 C C . PHE A 1 90 ? 2.573 0.035 1.703 1.00 95.88 90 PHE A C 1
ATOM 730 O O . PHE A 1 90 ? 1.745 -0.281 0.844 1.00 95.88 90 PHE A O 1
ATOM 737 N N . PRO A 1 91 ? 3.839 0.341 1.383 1.00 96.88 91 PRO A N 1
ATOM 738 C CA . PRO A 1 91 ? 4.360 0.135 0.041 1.00 96.88 91 PRO A CA 1
ATOM 739 C C . PRO A 1 91 ? 4.650 -1.342 -0.222 1.00 96.88 91 PRO A C 1
ATOM 741 O O . PRO A 1 91 ? 5.008 -2.106 0.678 1.00 96.88 91 PRO A O 1
ATOM 744 N N . TYR A 1 92 ? 4.573 -1.726 -1.486 1.00 96.25 92 TYR A N 1
ATOM 745 C CA . TYR A 1 92 ? 4.976 -3.036 -1.971 1.00 96.25 92 TYR A CA 1
ATOM 746 C C . TYR A 1 92 ? 5.930 -2.855 -3.152 1.00 96.25 92 TYR A C 1
ATOM 748 O O . TYR A 1 92 ? 5.594 -2.199 -4.137 1.00 96.25 92 TYR A O 1
ATOM 756 N N . TYR A 1 93 ? 7.135 -3.406 -3.048 1.00 95.50 93 TYR A N 1
ATOM 757 C CA . TYR A 1 93 ? 8.113 -3.400 -4.126 1.00 95.50 93 TYR A CA 1
ATOM 758 C C . TYR A 1 93 ? 7.911 -4.633 -4.999 1.00 95.50 93 TYR A C 1
ATOM 760 O O . TYR A 1 93 ? 8.027 -5.764 -4.532 1.00 95.50 93 TYR A O 1
ATOM 768 N N . THR A 1 94 ? 7.574 -4.428 -6.267 1.00 93.69 94 THR A N 1
ATOM 769 C CA . THR A 1 94 ? 7.217 -5.513 -7.182 1.00 93.69 94 THR A CA 1
ATOM 770 C C . THR A 1 94 ? 8.450 -6.240 -7.720 1.00 93.69 94 THR A C 1
ATOM 772 O O . THR A 1 94 ? 9.557 -5.703 -7.765 1.00 93.69 94 THR A O 1
ATOM 775 N N . LYS A 1 95 ? 8.251 -7.458 -8.247 1.00 89.56 95 LYS A N 1
ATOM 776 C CA . LYS A 1 95 ? 9.306 -8.192 -8.976 1.00 89.56 95 LYS A CA 1
ATOM 777 C C . LYS A 1 95 ? 9.773 -7.477 -10.249 1.00 89.56 95 LYS A C 1
ATOM 779 O O . LYS A 1 95 ? 10.844 -7.789 -10.753 1.00 89.56 95 LYS A O 1
ATOM 784 N N . ASN A 1 96 ? 8.985 -6.521 -10.741 1.00 86.75 96 ASN A N 1
ATOM 785 C CA . ASN A 1 96 ? 9.284 -5.694 -11.909 1.00 86.75 96 ASN A CA 1
ATOM 786 C C . ASN A 1 96 ? 9.959 -4.368 -11.508 1.00 86.75 96 ASN A C 1
ATOM 788 O O . ASN A 1 96 ? 9.844 -3.375 -12.225 1.00 86.75 96 ASN A O 1
ATOM 792 N N . SER A 1 97 ? 10.615 -4.341 -10.345 1.00 90.25 97 SER A N 1
ATOM 793 C CA . SER A 1 97 ? 11.491 -3.264 -9.877 1.00 90.25 97 SER A CA 1
ATOM 794 C C . SER A 1 97 ? 10.838 -1.885 -9.731 1.00 90.25 97 SER A C 1
ATOM 796 O O . SER A 1 97 ? 11.459 -0.863 -10.022 1.00 90.25 97 SER A O 1
ATOM 798 N N . HIS A 1 98 ? 9.593 -1.833 -9.257 1.00 94.38 98 HIS A N 1
ATOM 799 C CA . HIS A 1 98 ? 8.906 -0.575 -8.957 1.00 94.38 98 HIS A CA 1
ATOM 800 C C . HIS A 1 98 ? 8.001 -0.699 -7.734 1.00 94.38 98 HIS A C 1
ATOM 802 O O . HIS A 1 98 ? 7.621 -1.800 -7.339 1.00 94.38 98 HIS A O 1
ATOM 808 N N . TRP A 1 99 ? 7.655 0.442 -7.148 1.00 95.94 99 TRP A N 1
ATOM 809 C CA . TRP A 1 99 ? 6.779 0.530 -5.985 1.00 95.94 99 TRP A CA 1
ATOM 810 C C . TRP A 1 99 ? 5.308 0.630 -6.382 1.00 95.94 99 TRP A C 1
ATOM 812 O O . TRP A 1 99 ? 4.970 1.343 -7.325 1.00 95.94 99 TRP A O 1
ATOM 822 N N . ILE A 1 100 ? 4.450 -0.035 -5.614 1.00 96.94 100 ILE A N 1
ATOM 823 C CA . ILE A 1 100 ? 3.003 0.187 -5.586 1.00 96.94 100 ILE A CA 1
ATOM 824 C C . ILE A 1 100 ? 2.571 0.496 -4.150 1.00 96.94 100 ILE A C 1
ATOM 826 O O . ILE A 1 100 ? 3.242 0.112 -3.187 1.00 96.94 100 ILE A O 1
ATOM 830 N N . GLY A 1 101 ? 1.436 1.168 -3.992 1.00 97.56 101 GLY A N 1
ATOM 831 C CA . GLY A 1 101 ? 0.817 1.397 -2.687 1.00 97.56 101 GLY A CA 1
ATOM 832 C C . GLY A 1 101 ? -0.251 0.356 -2.383 1.00 97.56 101 GLY A C 1
ATOM 833 O O . GLY A 1 101 ? -0.995 -0.023 -3.281 1.00 97.56 101 GLY A O 1
ATOM 834 N N . VAL A 1 102 ? -0.366 -0.072 -1.127 1.00 97.56 102 VAL A N 1
ATOM 835 C CA . VAL A 1 102 ? -1.480 -0.894 -0.639 1.00 97.56 102 VAL A CA 1
ATOM 836 C C . VAL A 1 102 ? -2.203 -0.159 0.482 1.00 97.56 102 VAL A C 1
ATOM 838 O O . VAL A 1 102 ? -1.568 0.354 1.406 1.00 97.56 102 VAL A O 1
ATOM 841 N N . ILE A 1 103 ? -3.532 -0.122 0.395 1.00 95.88 103 ILE A N 1
ATOM 842 C CA . ILE A 1 103 ? -4.421 0.459 1.400 1.00 95.88 103 ILE A CA 1
ATOM 843 C C . ILE A 1 103 ? -5.468 -0.566 1.826 1.00 95.88 103 ILE A C 1
ATOM 845 O O . ILE A 1 103 ? -6.148 -1.179 1.004 1.00 95.88 103 ILE A O 1
ATOM 849 N N . LEU A 1 104 ? -5.599 -0.736 3.137 1.00 94.50 104 LEU A N 1
ATOM 850 C CA . LEU A 1 104 ? -6.594 -1.584 3.778 1.00 94.50 104 LEU A CA 1
ATOM 851 C C . LEU A 1 104 ? -7.419 -0.724 4.727 1.00 94.50 104 LEU A C 1
ATOM 853 O O . LEU A 1 104 ? -6.865 0.051 5.508 1.00 94.50 104 LEU A O 1
ATOM 857 N N . ARG A 1 105 ? -8.740 -0.864 4.679 1.00 91.19 105 ARG A N 1
ATOM 858 C CA . ARG A 1 105 ? -9.655 -0.124 5.543 1.00 91.19 105 ARG A CA 1
ATOM 859 C C . ARG A 1 105 ? -10.566 -1.084 6.284 1.00 91.19 105 ARG A C 1
ATOM 861 O O . ARG A 1 105 ? -11.182 -1.962 5.677 1.00 91.19 105 ARG A O 1
ATOM 868 N N . PHE A 1 106 ? -10.654 -0.879 7.589 1.00 89.88 106 PHE A N 1
ATOM 869 C CA . PHE A 1 106 ? -11.467 -1.669 8.497 1.00 89.88 106 PHE A CA 1
ATOM 870 C C . PHE A 1 106 ? -12.711 -0.881 8.913 1.00 89.88 106 PHE A C 1
ATOM 872 O O . PHE A 1 106 ? -12.654 0.331 9.129 1.00 89.88 106 PHE A O 1
ATOM 879 N N . ASN A 1 107 ? -13.846 -1.569 9.009 1.00 86.88 107 ASN A N 1
ATOM 880 C CA . ASN A 1 107 ? -15.096 -0.992 9.491 1.00 86.88 107 ASN A CA 1
ATOM 881 C C . ASN A 1 107 ? -15.135 -0.940 11.028 1.00 86.88 107 ASN A C 1
ATOM 883 O O . ASN A 1 107 ? -14.185 -1.324 11.714 1.00 86.88 107 ASN A O 1
ATOM 887 N N . ILE A 1 108 ? -16.258 -0.478 11.583 1.00 84.31 108 ILE A N 1
ATOM 888 C CA . ILE A 1 108 ? -16.468 -0.372 13.035 1.00 84.31 108 ILE A CA 1
ATOM 889 C C . ILE A 1 108 ? -16.420 -1.718 13.777 1.00 84.31 108 ILE A C 1
ATOM 891 O O . ILE A 1 108 ? -16.185 -1.747 14.977 1.00 84.31 108 ILE A O 1
ATOM 895 N N . ASN A 1 109 ? -16.614 -2.836 13.074 1.00 84.56 109 ASN A N 1
ATOM 896 C CA . ASN A 1 109 ? -16.558 -4.183 13.643 1.00 84.56 109 ASN A CA 1
ATOM 897 C C . ASN A 1 109 ? -15.155 -4.798 13.512 1.00 84.56 109 ASN A C 1
ATOM 899 O O . ASN A 1 109 ? -14.982 -5.997 13.725 1.00 84.56 109 ASN A O 1
ATOM 903 N N . GLY A 1 110 ? -14.166 -4.005 13.085 1.00 81.69 110 GLY A N 1
ATOM 904 C CA . GLY A 1 110 ? -12.817 -4.471 12.784 1.00 81.69 110 GLY A CA 1
ATOM 905 C C . GLY A 1 110 ? -12.746 -5.356 11.540 1.00 81.69 110 GLY A C 1
ATOM 906 O O . GLY A 1 110 ? -11.694 -5.906 11.256 1.00 81.69 110 GLY A O 1
ATOM 907 N N . GLN A 1 111 ? -13.823 -5.517 10.769 1.00 87.12 111 GLN A N 1
ATOM 908 C CA . GLN A 1 111 ? -13.788 -6.304 9.538 1.00 87.12 111 GLN A CA 1
ATOM 909 C C . GLN A 1 111 ? -13.225 -5.467 8.396 1.00 87.12 111 GLN A C 1
ATOM 911 O O . GLN A 1 111 ? -13.494 -4.271 8.291 1.00 87.12 111 GLN A O 1
ATOM 916 N N . LEU A 1 112 ? -12.461 -6.106 7.517 1.00 90.12 112 LEU A N 1
ATOM 917 C CA . LEU A 1 112 ? -11.922 -5.445 6.343 1.00 90.12 112 LEU A CA 1
ATOM 918 C C . LEU A 1 112 ? -13.057 -5.110 5.358 1.00 90.12 112 LEU A C 1
ATOM 920 O O . LEU A 1 112 ? -13.701 -6.011 4.829 1.00 90.12 112 LEU A O 1
ATOM 924 N N . GLU A 1 113 ? -13.292 -3.821 5.110 1.00 88.25 113 GLU A N 1
ATOM 925 C CA . GLU A 1 113 ? -14.348 -3.336 4.205 1.00 88.25 113 GLU A CA 1
ATOM 926 C C . GLU A 1 113 ? -13.823 -2.962 2.817 1.00 88.25 113 GLU A C 1
ATOM 928 O O . GLU A 1 113 ? -14.549 -3.052 1.827 1.00 88.25 113 GLU A O 1
ATOM 933 N N . ARG A 1 114 ? -12.555 -2.549 2.726 1.00 90.25 114 ARG A N 1
ATOM 934 C CA . ARG A 1 114 ? -11.931 -2.134 1.466 1.00 90.25 114 ARG A CA 1
ATOM 935 C C . ARG A 1 114 ? -10.461 -2.528 1.4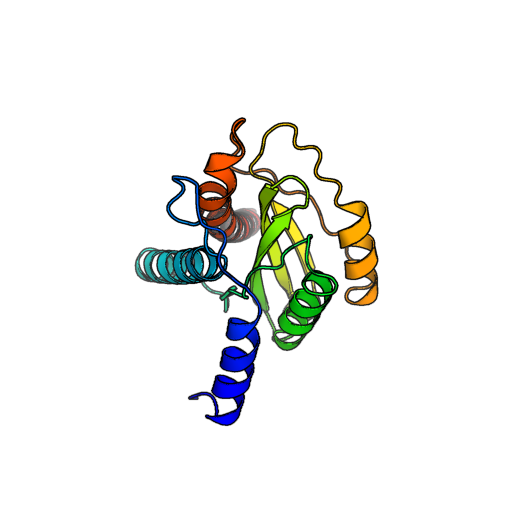55 1.00 90.25 114 ARG A C 1
ATOM 937 O O . ARG A 1 114 ? -9.756 -2.311 2.439 1.00 90.25 114 ARG A O 1
ATOM 944 N N . ALA A 1 115 ? -10.012 -3.082 0.336 1.00 94.81 115 ALA A N 1
ATOM 945 C CA . ALA A 1 115 ? -8.613 -3.375 0.070 1.00 94.81 115 ALA A CA 1
ATOM 946 C C . ALA A 1 115 ? -8.273 -3.003 -1.360 1.00 94.81 115 ALA A C 1
ATOM 948 O O . ALA A 1 115 ? -8.919 -3.474 -2.302 1.00 94.81 115 ALA A O 1
ATOM 949 N N . GLU A 1 116 ? -7.262 -2.160 -1.511 1.00 96.69 116 GLU A N 1
ATOM 950 C CA . GLU A 1 116 ? -6.859 -1.654 -2.811 1.00 96.69 116 GLU A CA 1
ATOM 951 C C . GLU A 1 116 ? -5.347 -1.618 -2.954 1.00 96.69 116 GLU A C 1
ATOM 953 O O . GLU A 1 116 ? -4.610 -1.438 -1.982 1.00 96.69 116 GLU A O 1
ATOM 958 N N . TYR A 1 117 ? -4.903 -1.762 -4.197 1.00 97.06 117 TYR A N 1
ATOM 959 C CA . TYR A 1 117 ? -3.540 -1.477 -4.602 1.00 97.06 117 TYR A CA 1
ATOM 960 C C . TYR A 1 117 ? -3.525 -0.370 -5.655 1.00 97.06 117 TYR A C 1
ATOM 962 O O . TYR A 1 117 ? -4.410 -0.295 -6.511 1.00 97.06 117 TYR A O 1
ATOM 970 N N . ILE A 1 118 ? -2.502 0.476 -5.597 1.00 97.25 118 ILE A N 1
ATOM 971 C CA . ILE A 1 118 ? -2.310 1.605 -6.501 1.00 97.25 118 ILE A CA 1
ATOM 972 C C . ILE A 1 118 ? -0.971 1.430 -7.196 1.00 97.25 118 ILE A C 1
ATOM 974 O O . ILE A 1 118 ? 0.081 1.571 -6.570 1.00 97.25 118 ILE A O 1
ATOM 978 N N . ASP A 1 119 ? -1.025 1.128 -8.487 1.00 97.25 119 ASP A N 1
ATOM 979 C CA . ASP A 1 119 ? 0.157 1.028 -9.332 1.00 97.25 119 ASP A CA 1
ATOM 980 C C . ASP A 1 119 ? 0.404 2.370 -10.040 1.00 97.25 119 ASP A C 1
ATOM 982 O O . ASP A 1 119 ? -0.412 2.782 -10.871 1.00 97.25 119 ASP A O 1
ATOM 986 N N . PRO A 1 120 ? 1.491 3.089 -9.707 1.00 96.75 120 PRO A N 1
ATOM 987 C CA . PRO A 1 120 ? 1.801 4.362 -10.337 1.00 96.75 120 PRO A CA 1
ATOM 988 C C . PRO A 1 120 ? 2.436 4.205 -11.726 1.00 96.75 120 PRO A C 1
ATOM 990 O O . PRO A 1 120 ? 2.701 5.218 -12.368 1.00 96.75 120 PRO A O 1
ATOM 993 N N . VAL A 1 121 ? 2.726 2.990 -12.202 1.00 96.12 121 VAL A N 1
ATOM 994 C CA . VAL A 1 121 ? 3.404 2.767 -13.483 1.00 96.12 121 VAL A CA 1
ATOM 995 C C . VAL A 1 121 ? 2.392 2.465 -14.587 1.00 96.12 121 VAL A C 1
ATOM 997 O O . VAL A 1 121 ? 1.638 1.493 -14.543 1.00 96.12 121 VAL A O 1
ATOM 1000 N N . VAL A 1 122 ? 2.392 3.291 -15.634 1.00 91.56 122 VAL A N 1
ATOM 1001 C CA . VAL A 1 122 ? 1.505 3.106 -16.792 1.00 91.56 122 VAL A CA 1
ATOM 1002 C C . VAL A 1 122 ? 1.841 1.803 -17.517 1.00 91.56 122 VAL A C 1
ATOM 1004 O O . VAL A 1 122 ? 2.992 1.578 -17.882 1.00 91.56 122 VAL A O 1
ATOM 1007 N N . LYS A 1 123 ? 0.815 0.984 -17.798 1.00 86.25 123 LYS A N 1
ATOM 1008 C CA . LYS A 1 123 ? 0.954 -0.308 -18.501 1.00 86.25 123 LYS A CA 1
ATOM 1009 C C . LYS A 1 123 ? 2.016 -1.207 -17.854 1.00 86.25 123 LYS A C 1
ATOM 1011 O O . LYS A 1 123 ? 2.784 -1.867 -18.555 1.00 86.25 123 LYS A O 1
ATOM 1016 N N . SER A 1 124 ? 2.082 -1.209 -16.524 1.00 87.69 124 SER A N 1
ATOM 1017 C CA . SER A 1 124 ? 2.951 -2.137 -15.816 1.00 87.69 124 SER A CA 1
ATOM 1018 C C . SER A 1 124 ? 2.561 -3.587 -16.150 1.00 87.69 124 SER A C 1
ATOM 1020 O O . SER A 1 124 ? 1.401 -3.906 -16.417 1.00 87.69 124 SER A O 1
ATOM 1022 N N . ASN A 1 125 ? 3.536 -4.491 -16.087 1.00 86.19 125 ASN A N 1
ATOM 1023 C CA . ASN A 1 125 ? 3.284 -5.934 -16.140 1.00 86.19 125 ASN A CA 1
ATOM 1024 C C . ASN A 1 125 ? 2.978 -6.502 -14.742 1.00 86.19 125 ASN A C 1
ATOM 1026 O O . ASN A 1 125 ? 3.255 -7.674 -14.471 1.00 86.19 125 ASN A O 1
ATOM 1030 N N . PHE A 1 126 ? 2.514 -5.670 -13.804 1.00 90.38 126 PHE A N 1
ATOM 1031 C CA . PHE A 1 126 ? 2.187 -6.124 -12.461 1.00 90.38 126 PHE A CA 1
ATOM 1032 C C . PHE A 1 126 ? 0.934 -7.006 -12.497 1.00 90.38 126 PHE A C 1
ATOM 1034 O O . PHE A 1 126 ? -0.140 -6.585 -12.920 1.00 90.38 126 PHE A O 1
ATOM 1041 N N . ASN A 1 127 ? 1.079 -8.249 -12.039 1.00 89.38 127 ASN A N 1
ATOM 1042 C CA . ASN A 1 127 ? -0.019 -9.198 -11.923 1.00 89.38 127 ASN A CA 1
ATOM 1043 C C . ASN A 1 127 ? -0.365 -9.411 -10.436 1.00 89.38 127 ASN A C 1
ATOM 1045 O O . ASN A 1 127 ? 0.417 -10.052 -9.726 1.00 89.38 127 ASN A O 1
ATOM 1049 N N . PRO A 1 128 ? -1.534 -8.943 -9.958 1.00 90.38 128 PRO A N 1
ATOM 1050 C CA . PRO A 1 128 ? -1.922 -9.066 -8.556 1.00 90.38 128 PRO A CA 1
ATOM 1051 C C . PRO A 1 128 ? -2.404 -10.474 -8.175 1.00 90.38 128 PRO A C 1
ATOM 1053 O O . PRO A 1 128 ? -2.679 -10.701 -7.004 1.00 90.38 128 PRO A O 1
ATOM 1056 N N . THR A 1 129 ? -2.510 -11.430 -9.111 1.00 90.94 129 THR A N 1
ATOM 1057 C CA . THR A 1 129 ? -3.110 -12.760 -8.861 1.00 90.94 129 THR A CA 1
ATOM 1058 C C . THR A 1 129 ? -2.477 -13.468 -7.666 1.00 90.94 129 THR A C 1
ATOM 1060 O O . THR A 1 129 ? -3.188 -13.965 -6.796 1.00 90.94 129 THR A O 1
ATOM 1063 N N . LYS A 1 130 ? -1.140 -13.469 -7.579 1.00 88.56 130 LYS A N 1
ATOM 1064 C CA . LYS A 1 130 ? -0.437 -14.095 -6.453 1.00 88.56 130 LYS A CA 1
ATOM 1065 C C . LYS A 1 130 ? -0.747 -13.384 -5.128 1.00 88.56 130 LYS A C 1
ATOM 1067 O O . LYS A 1 130 ? -1.066 -14.054 -4.152 1.00 88.56 130 LYS A O 1
ATOM 1072 N N . LEU A 1 131 ? -0.707 -12.048 -5.111 1.00 91.38 131 LEU A N 1
ATOM 1073 C CA . LEU A 1 131 ? -1.027 -11.269 -3.909 1.00 91.38 131 LEU A CA 1
ATOM 1074 C C . LEU A 1 131 ? -2.467 -11.524 -3.471 1.00 91.38 131 LEU A C 1
ATOM 1076 O O . LEU A 1 131 ? -2.710 -11.698 -2.284 1.00 91.38 131 LEU A O 1
ATOM 1080 N N . GLN A 1 132 ? -3.404 -11.581 -4.421 1.00 94.62 132 GLN A N 1
ATOM 1081 C CA . GLN A 1 132 ? -4.807 -11.871 -4.154 1.00 94.62 132 GLN A CA 1
ATOM 1082 C C . GLN A 1 132 ? -4.995 -13.261 -3.540 1.00 94.62 132 GLN A C 1
ATOM 1084 O O . GLN A 1 132 ? -5.794 -13.394 -2.620 1.00 94.62 132 GLN A O 1
ATOM 1089 N N . MET A 1 133 ? -4.291 -14.288 -4.026 1.00 92.25 133 MET A N 1
ATOM 1090 C CA . MET A 1 133 ? -4.373 -15.630 -3.438 1.00 92.25 133 MET A CA 1
ATOM 1091 C C . MET A 1 133 ? -3.953 -15.614 -1.965 1.00 92.25 133 MET A C 1
ATOM 1093 O O . MET A 1 133 ? -4.742 -15.999 -1.108 1.00 92.25 133 MET A O 1
ATOM 1097 N N . GLU A 1 134 ? -2.762 -15.088 -1.672 1.00 91.56 134 GLU A N 1
ATOM 1098 C CA . GLU A 1 134 ? -2.222 -14.990 -0.305 1.00 91.56 134 GLU A CA 1
ATOM 1099 C C . GLU A 1 134 ? -3.082 -14.067 0.583 1.00 91.56 134 GLU A C 1
ATOM 1101 O O . GLU A 1 134 ? -3.248 -14.287 1.781 1.00 91.56 134 GLU A O 1
ATOM 1106 N N . PHE A 1 135 ? -3.688 -13.038 -0.009 1.00 94.06 135 PHE A N 1
ATOM 1107 C CA . PHE A 1 135 ? -4.613 -12.138 0.670 1.00 94.06 135 PHE A CA 1
ATOM 1108 C C . PHE A 1 135 ? -5.918 -12.830 1.082 1.00 94.06 135 PHE A C 1
ATOM 1110 O O . PHE A 1 135 ? -6.376 -12.652 2.213 1.00 94.06 135 PHE A O 1
ATOM 1117 N N . SER A 1 136 ? -6.491 -13.651 0.198 1.00 93.00 136 SER A N 1
ATOM 1118 C CA . SER A 1 136 ? -7.733 -14.389 0.450 1.00 93.00 136 SER A CA 1
ATOM 1119 C C . SER A 1 136 ? -7.614 -15.395 1.600 1.00 93.00 136 SER A C 1
ATOM 1121 O O . SER A 1 136 ? -8.625 -15.713 2.222 1.00 93.00 136 SER A O 1
ATOM 1123 N N . GLU A 1 137 ? -6.405 -15.876 1.909 1.00 91.50 137 GLU A N 1
ATOM 1124 C CA . GLU A 1 137 ? -6.155 -16.760 3.057 1.00 91.50 137 GLU A CA 1
ATOM 1125 C C . GLU A 1 137 ? -6.390 -16.055 4.402 1.00 91.50 137 GLU A C 1
ATOM 1127 O O . GLU A 1 137 ? -6.810 -16.680 5.375 1.00 91.50 137 GLU A O 1
ATOM 1132 N N . LEU A 1 138 ? -6.135 -14.743 4.466 1.00 89.88 138 LEU A N 1
ATOM 1133 C CA . LEU A 1 138 ? -6.285 -13.941 5.685 1.00 89.88 138 LEU A CA 1
ATOM 1134 C C . LEU A 1 138 ? -7.608 -13.170 5.733 1.00 89.88 138 LEU A C 1
ATOM 1136 O O . LEU A 1 138 ? -8.153 -12.968 6.823 1.00 89.88 138 LEU A O 1
ATOM 1140 N N . PHE A 1 139 ? -8.110 -12.755 4.570 1.00 90.38 139 PHE A N 1
ATOM 1141 C CA . PHE A 1 139 ? -9.278 -11.894 4.398 1.00 90.38 139 PHE A CA 1
ATOM 1142 C C . PHE A 1 139 ? -10.289 -12.534 3.440 1.00 90.38 139 PHE A C 1
ATOM 1144 O O . PHE A 1 139 ? -10.440 -12.130 2.285 1.00 90.38 139 PHE A O 1
ATOM 1151 N N . SER A 1 140 ? -10.997 -13.552 3.926 1.00 87.75 140 SER A N 1
ATOM 1152 C CA . SER A 1 140 ? -11.969 -14.297 3.122 1.00 87.75 140 SER A CA 1
ATOM 1153 C C . SER A 1 140 ? -13.090 -13.397 2.591 1.00 87.75 140 SER A C 1
ATOM 1155 O O . SER A 1 140 ? -13.706 -12.653 3.354 1.00 87.75 140 SER A O 1
ATOM 1157 N N . GLY A 1 141 ? -13.402 -13.519 1.300 1.00 86.25 141 GLY A N 1
ATOM 1158 C CA . GLY A 1 141 ? -14.519 -12.809 0.667 1.00 86.25 141 GLY A CA 1
ATOM 1159 C C . GLY A 1 141 ? -14.231 -11.356 0.276 1.00 86.25 141 GLY A C 1
ATOM 1160 O O . GLY A 1 141 ? -15.130 -10.688 -0.231 1.00 86.25 141 GLY A O 1
ATOM 1161 N N . VAL A 1 142 ? -12.998 -10.869 0.457 1.00 90.31 142 VAL A N 1
ATOM 1162 C CA . VAL A 1 142 ? -12.579 -9.533 0.012 1.00 90.31 142 VAL A CA 1
ATOM 1163 C C . VAL A 1 142 ? -11.642 -9.651 -1.190 1.00 90.31 142 VAL A C 1
ATOM 1165 O O . VAL A 1 142 ? -10.741 -10.487 -1.231 1.00 90.31 142 VAL A O 1
ATOM 1168 N N . VAL A 1 143 ? -11.853 -8.786 -2.181 1.00 93.44 143 VAL A N 1
ATOM 1169 C CA . VAL A 1 143 ? -10.996 -8.681 -3.368 1.00 93.44 143 VAL A CA 1
ATOM 1170 C C . VAL A 1 143 ? -10.103 -7.454 -3.224 1.00 93.44 143 VAL A C 1
ATOM 1172 O O . VAL A 1 143 ? -10.596 -6.361 -2.947 1.00 93.44 143 VAL A O 1
ATOM 1175 N N . LEU A 1 144 ? -8.806 -7.643 -3.442 1.00 95.12 144 LEU A N 1
ATOM 1176 C CA . LEU A 1 144 ? -7.799 -6.604 -3.572 1.00 95.12 144 LEU A CA 1
ATOM 1177 C C . LEU A 1 144 ? -7.977 -5.922 -4.937 1.00 95.12 144 LEU A C 1
ATOM 1179 O O . LEU A 1 144 ? -7.600 -6.457 -5.982 1.00 95.12 144 LEU A O 1
ATOM 1183 N N . LYS A 1 145 ? -8.611 -4.748 -4.937 1.00 95.12 145 LYS A N 1
ATOM 1184 C CA . LYS A 1 145 ? -8.986 -4.028 -6.162 1.00 95.12 145 LYS A CA 1
ATOM 1185 C C . LYS A 1 145 ? -7.878 -3.088 -6.623 1.00 95.12 145 LYS A C 1
ATOM 1187 O O . LYS A 1 145 ? -7.161 -2.513 -5.812 1.00 95.12 145 LYS A O 1
ATOM 1192 N N . SER A 1 146 ? -7.766 -2.889 -7.931 1.00 94.81 146 SER A N 1
ATOM 1193 C CA . SER A 1 146 ? -6.920 -1.819 -8.457 1.00 94.81 146 SER A CA 1
ATOM 1194 C C . SER A 1 146 ? -7.603 -0.470 -8.252 1.00 94.81 146 SER A C 1
ATOM 1196 O O . SER A 1 146 ? -8.790 -0.331 -8.550 1.00 94.81 146 SER A O 1
ATOM 1198 N N . MET A 1 147 ? -6.847 0.515 -7.783 1.00 94.75 147 MET A N 1
ATOM 1199 C CA . MET A 1 147 ? -7.238 1.918 -7.751 1.00 94.75 147 MET A CA 1
ATOM 1200 C C . MET A 1 147 ? -6.251 2.713 -8.606 1.00 94.75 147 MET A C 1
ATOM 1202 O O . MET A 1 147 ? -5.036 2.582 -8.458 1.00 94.75 147 MET A O 1
ATOM 1206 N N . THR A 1 148 ? -6.766 3.537 -9.514 1.00 93.69 148 THR A N 1
ATOM 1207 C CA . THR A 1 148 ? -5.940 4.381 -10.384 1.00 93.69 148 THR A CA 1
ATOM 1208 C C . THR A 1 148 ? -5.932 5.809 -9.861 1.00 93.69 148 THR A C 1
ATOM 1210 O O . THR A 1 148 ? -6.986 6.416 -9.712 1.00 93.69 148 THR A O 1
ATOM 1213 N N . LEU A 1 149 ? -4.735 6.336 -9.610 1.00 95.31 149 LEU A N 1
ATOM 1214 C CA . LEU A 1 149 ? -4.492 7.721 -9.203 1.00 95.31 149 LEU A CA 1
ATOM 1215 C C . LEU A 1 149 ? -3.449 8.346 -10.142 1.00 95.31 149 LEU A C 1
ATOM 1217 O O . LEU A 1 149 ? -3.530 8.178 -11.359 1.00 95.31 149 LEU A O 1
ATOM 1221 N N . GLN A 1 150 ? -2.458 9.064 -9.609 1.00 96.38 150 GLN A N 1
ATOM 1222 C CA . GLN A 1 150 ? -1.389 9.632 -10.423 1.00 96.38 150 GLN A CA 1
ATOM 1223 C C . GLN A 1 150 ? -0.502 8.512 -10.963 1.00 96.38 150 GLN A C 1
ATOM 1225 O O . GLN A 1 150 ? -0.081 7.625 -10.218 1.00 96.38 150 GLN A O 1
ATOM 1230 N N . THR A 1 151 ? -0.205 8.566 -12.258 1.00 96.44 151 THR A N 1
ATOM 1231 C CA . THR A 1 151 ? 0.613 7.562 -12.941 1.00 96.44 151 THR A CA 1
ATOM 1232 C C . THR A 1 151 ? 1.721 8.217 -13.755 1.00 96.44 151 THR A C 1
ATOM 1234 O O . THR A 1 151 ? 1.638 9.387 -14.128 1.00 96.44 151 THR A O 1
ATOM 1237 N N . HIS A 1 152 ? 2.774 7.453 -14.027 1.00 96.50 152 HIS A N 1
ATOM 1238 C CA . HIS A 1 152 ? 3.898 7.854 -14.856 1.00 96.50 152 HIS A CA 1
ATOM 1239 C C . HIS A 1 152 ? 4.413 6.657 -15.667 1.00 96.50 152 HIS A C 1
ATOM 1241 O O . HIS A 1 152 ? 4.297 5.507 -15.248 1.00 96.50 152 HIS A O 1
ATOM 1247 N N . SER A 1 153 ? 4.958 6.904 -16.858 1.00 94.38 153 SER A N 1
ATOM 1248 C CA . SER A 1 153 ? 5.469 5.841 -17.738 1.00 94.38 153 SER A CA 1
ATOM 1249 C C . SER A 1 153 ? 6.811 5.269 -17.276 1.00 94.38 153 SER A C 1
ATOM 1251 O O . SER A 1 153 ? 7.062 4.081 -17.438 1.00 94.38 153 SER A O 1
ATOM 1253 N N . ASP A 1 154 ? 7.674 6.111 -16.707 1.00 92.62 154 ASP A N 1
ATOM 1254 C CA . ASP A 1 154 ? 8.982 5.726 -16.164 1.00 92.62 154 ASP A CA 1
ATOM 1255 C C . ASP A 1 154 ? 8.862 5.176 -14.721 1.00 92.62 154 ASP A C 1
ATOM 1257 O O . ASP A 1 154 ? 8.496 5.938 -13.815 1.00 92.62 154 ASP A O 1
ATOM 1261 N N . PRO A 1 155 ? 9.204 3.891 -14.479 1.00 92.06 155 PRO A N 1
ATOM 1262 C CA . PRO A 1 155 ? 9.127 3.259 -13.163 1.00 92.06 155 PRO A CA 1
ATOM 1263 C C . PRO A 1 155 ? 10.021 3.894 -12.096 1.00 92.06 155 PRO A C 1
ATOM 1265 O O . PRO A 1 155 ? 9.784 3.678 -10.904 1.00 92.06 155 PRO A O 1
ATOM 1268 N N . LYS A 1 156 ? 11.023 4.702 -12.472 1.00 92.00 156 LYS A N 1
ATOM 1269 C CA . LYS A 1 156 ? 11.899 5.362 -11.494 1.00 92.00 156 LYS A CA 1
ATOM 1270 C C . LYS A 1 156 ? 11.136 6.330 -10.583 1.00 92.00 156 LYS A C 1
ATOM 1272 O O . LYS A 1 156 ? 11.540 6.519 -9.444 1.00 92.00 156 LYS A O 1
ATOM 1277 N N . TYR A 1 157 ? 10.005 6.878 -11.027 1.00 93.75 157 TYR A N 1
ATOM 1278 C CA . TYR A 1 157 ? 9.173 7.764 -10.201 1.00 93.75 157 TYR A CA 1
ATOM 1279 C C . TYR A 1 157 ? 8.183 7.013 -9.300 1.00 93.75 157 TYR A C 1
ATOM 1281 O O . TYR A 1 157 ? 7.433 7.635 -8.549 1.00 93.75 157 TYR A O 1
ATOM 1289 N N . SER A 1 158 ? 8.164 5.676 -9.346 1.00 95.75 158 SER A N 1
ATOM 1290 C CA . SER A 1 158 ? 7.177 4.870 -8.620 1.00 95.75 158 SER A CA 1
ATOM 1291 C C . SER A 1 158 ? 7.205 5.079 -7.106 1.00 95.75 158 SER A C 1
ATOM 1293 O O . SER A 1 158 ? 6.145 5.071 -6.489 1.00 95.75 158 SER A O 1
ATOM 1295 N N . ALA A 1 159 ? 8.375 5.314 -6.501 1.00 95.25 159 ALA A N 1
ATOM 1296 C CA . ALA A 1 159 ? 8.489 5.553 -5.059 1.00 95.25 159 ALA A CA 1
ATOM 1297 C C . ALA A 1 159 ? 7.767 6.845 -4.638 1.00 95.25 159 ALA A C 1
ATOM 1299 O O . ALA A 1 159 ? 6.875 6.817 -3.792 1.00 95.25 159 ALA A O 1
ATOM 1300 N N . GLU A 1 160 ? 8.113 7.965 -5.279 1.00 95.31 160 GLU A N 1
ATOM 1301 C CA . GLU A 1 160 ? 7.514 9.281 -5.027 1.00 95.31 160 GLU A CA 1
ATOM 1302 C C . GLU A 1 160 ? 6.000 9.261 -5.268 1.00 95.31 160 GLU A C 1
ATOM 1304 O O . GLU A 1 160 ? 5.218 9.748 -4.448 1.00 95.31 160 GLU A O 1
ATOM 1309 N N . LEU A 1 161 ? 5.574 8.643 -6.371 1.00 96.75 161 LEU A N 1
ATOM 1310 C CA . LEU A 1 161 ? 4.159 8.522 -6.705 1.00 96.75 161 LEU A CA 1
ATOM 1311 C C . LEU A 1 161 ? 3.416 7.600 -5.742 1.00 96.75 161 LEU A C 1
ATOM 1313 O O . LEU A 1 161 ? 2.285 7.906 -5.388 1.00 96.75 161 LEU A O 1
ATOM 1317 N N . THR A 1 162 ? 4.038 6.521 -5.261 1.00 97.38 162 THR A N 1
ATOM 1318 C CA . THR A 1 162 ? 3.447 5.649 -4.234 1.00 97.38 162 THR A CA 1
ATOM 1319 C C . THR A 1 162 ? 3.166 6.428 -2.952 1.00 97.38 162 THR A C 1
ATOM 1321 O O . THR A 1 162 ? 2.069 6.314 -2.407 1.00 97.38 162 THR A O 1
ATOM 1324 N N . ILE A 1 163 ? 4.107 7.269 -2.504 1.00 96.44 163 ILE A N 1
ATOM 1325 C CA . ILE A 1 163 ? 3.921 8.131 -1.326 1.00 96.44 163 ILE A CA 1
ATOM 1326 C C . ILE A 1 163 ? 2.710 9.050 -1.531 1.00 96.44 163 ILE A C 1
ATOM 1328 O O . ILE A 1 163 ? 1.781 9.041 -0.723 1.00 96.44 163 ILE A O 1
ATOM 1332 N N . ARG A 1 164 ? 2.683 9.807 -2.636 1.00 96.12 164 ARG A N 1
ATOM 1333 C CA . ARG A 1 164 ? 1.591 10.752 -2.933 1.00 96.12 164 ARG A CA 1
ATOM 1334 C C . ARG A 1 164 ? 0.243 10.058 -3.086 1.00 96.12 164 ARG A C 1
ATOM 1336 O O . ARG A 1 164 ? -0.756 10.518 -2.540 1.00 96.12 164 ARG A O 1
ATOM 1343 N N . ASN A 1 165 ? 0.211 8.947 -3.812 1.00 97.44 165 ASN A N 1
ATOM 1344 C CA . ASN A 1 165 ? -1.016 8.217 -4.095 1.00 97.44 165 ASN A CA 1
ATOM 1345 C C . ASN A 1 165 ? -1.622 7.594 -2.838 1.00 97.44 165 ASN A C 1
ATOM 1347 O O . ASN A 1 165 ? -2.836 7.654 -2.678 1.00 97.44 165 ASN A O 1
ATOM 1351 N N . LEU A 1 166 ? -0.813 7.057 -1.919 1.00 96.06 166 LEU A N 1
ATOM 1352 C CA . LEU A 1 166 ? -1.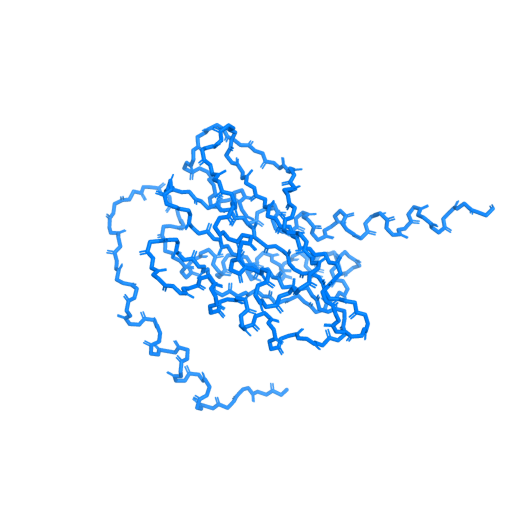323 6.535 -0.648 1.00 96.06 166 LEU A CA 1
ATOM 1353 C C . LEU A 1 166 ? -2.007 7.627 0.189 1.00 96.06 166 LEU A C 1
ATOM 1355 O O . LEU A 1 166 ? -3.061 7.382 0.773 1.00 96.06 166 LEU A O 1
ATOM 1359 N N . LEU A 1 167 ? -1.453 8.842 0.210 1.00 94.50 167 LEU A N 1
ATOM 1360 C CA . LEU A 1 167 ? -2.059 9.976 0.916 1.00 94.50 167 LEU A CA 1
ATOM 1361 C C . LEU A 1 167 ? -3.319 10.490 0.201 1.00 94.50 167 LEU A C 1
ATOM 1363 O O . LEU A 1 167 ? -4.323 10.776 0.853 1.00 94.50 167 LEU A O 1
ATOM 1367 N N . ASN A 1 168 ? -3.305 10.558 -1.132 1.00 93.75 168 ASN A N 1
ATOM 1368 C CA . ASN A 1 168 ? -4.470 10.959 -1.926 1.00 93.75 168 ASN A CA 1
ATOM 1369 C C . ASN A 1 168 ? -5.630 9.961 -1.809 1.00 93.75 168 ASN A C 1
ATOM 1371 O O . ASN A 1 168 ? -6.781 10.379 -1.700 1.00 93.75 168 ASN A O 1
ATOM 1375 N N . ALA A 1 169 ? -5.340 8.659 -1.746 1.00 92.69 169 ALA A N 1
ATOM 1376 C CA . ALA A 1 169 ? -6.352 7.621 -1.563 1.00 92.69 169 ALA A CA 1
ATOM 1377 C C . ALA A 1 169 ? -7.140 7.803 -0.257 1.00 92.69 169 ALA A C 1
ATOM 1379 O O . ALA A 1 169 ? -8.350 7.558 -0.213 1.00 92.69 169 ALA A O 1
ATOM 1380 N N . ILE A 1 170 ? -6.484 8.290 0.803 1.00 89.56 170 ILE A N 1
ATOM 1381 C CA . ILE A 1 170 ? -7.165 8.654 2.050 1.00 89.56 170 ILE A CA 1
ATOM 1382 C C . ILE A 1 170 ? -8.112 9.834 1.807 1.00 89.56 170 ILE A C 1
ATOM 1384 O O . ILE A 1 170 ? -9.293 9.739 2.142 1.00 89.56 170 ILE A O 1
ATOM 1388 N N . LYS A 1 171 ? -7.627 10.909 1.169 1.00 86.38 171 LYS A N 1
ATOM 1389 C CA . LYS A 1 171 ? -8.411 12.127 0.894 1.00 86.38 171 LYS A CA 1
ATOM 1390 C C . LYS A 1 171 ? -9.685 11.824 0.087 1.00 86.38 171 LYS A C 1
ATOM 1392 O O . LYS A 1 171 ? -10.777 12.198 0.513 1.00 86.38 171 LYS A O 1
ATOM 1397 N N . GLU A 1 172 ? -9.582 11.079 -1.017 1.00 80.44 172 GLU A N 1
ATOM 1398 C CA . GLU A 1 172 ? -10.734 10.736 -1.878 1.00 80.44 172 GLU A CA 1
ATOM 1399 C C . GLU A 1 172 ? -11.802 9.901 -1.158 1.00 80.44 172 GLU A C 1
ATOM 1401 O O . GLU A 1 172 ? -13.009 10.051 -1.378 1.00 80.44 172 GLU A O 1
ATOM 1406 N N . THR A 1 173 ? -11.355 9.040 -0.248 1.00 68.25 173 THR A N 1
ATOM 1407 C CA . THR A 1 173 ? -12.228 8.188 0.561 1.00 68.25 173 THR A CA 1
ATOM 1408 C C . THR A 1 173 ? -13.032 8.992 1.591 1.00 68.25 173 THR A C 1
ATOM 1410 O O . THR A 1 173 ? -14.093 8.547 2.036 1.00 68.25 173 THR A O 1
ATOM 1413 N N . HIS A 1 174 ? -12.570 10.188 1.963 1.00 61.19 174 HIS A N 1
ATOM 1414 C CA . HIS A 1 174 ? -13.319 11.106 2.820 1.00 61.19 174 HIS A CA 1
ATOM 1415 C C . HIS A 1 174 ? -14.282 11.993 2.025 1.00 61.19 174 HIS A C 1
ATOM 1417 O O . HIS A 1 174 ? -15.419 12.175 2.459 1.00 61.19 174 HIS A O 1
ATOM 1423 N N . SER A 1 175 ? -13.897 12.461 0.835 1.00 56.97 175 SER A N 1
ATOM 1424 C CA . SER A 1 175 ? -14.764 13.299 -0.009 1.00 56.97 175 SER A CA 1
ATOM 1425 C C . SER A 1 175 ? -16.048 12.588 -0.457 1.00 56.97 175 SER A C 1
ATOM 1427 O O . SER A 1 175 ? -17.111 13.202 -0.479 1.00 56.97 175 SER A O 1
ATOM 1429 N N . THR A 1 176 ? -15.992 11.281 -0.730 1.00 50.53 176 THR A N 1
ATOM 1430 C CA . THR A 1 176 ? -17.161 10.476 -1.149 1.00 50.53 176 THR A CA 1
ATOM 1431 C C . THR A 1 176 ? -18.217 10.277 -0.049 1.00 50.53 176 THR A C 1
ATOM 1433 O O . THR A 1 176 ? -19.392 10.053 -0.353 1.00 50.53 176 THR A O 1
ATOM 1436 N N . ASN A 1 177 ? -17.847 10.423 1.228 1.00 43.47 177 ASN A N 1
ATOM 1437 C CA . ASN A 1 177 ? -18.792 10.322 2.348 1.00 43.47 177 ASN A CA 1
ATOM 1438 C C . ASN A 1 177 ? -19.526 11.641 2.646 1.00 43.47 177 ASN A C 1
ATOM 1440 O O . ASN A 1 177 ? -20.606 11.607 3.227 1.00 43.47 177 ASN A O 1
ATOM 1444 N N . VAL A 1 178 ? -18.994 12.790 2.212 1.00 43.38 178 VAL A N 1
ATOM 1445 C CA . VAL A 1 178 ? -19.636 14.105 2.415 1.00 43.38 178 VAL A CA 1
ATOM 1446 C C . VAL A 1 178 ? -20.743 14.347 1.382 1.00 43.38 178 VAL A C 1
ATOM 1448 O O . VAL A 1 178 ? -21.807 14.872 1.707 1.00 43.38 178 VAL A O 1
ATOM 1451 N N . THR A 1 179 ? -20.551 13.903 0.138 1.00 36.12 179 THR A N 1
ATOM 1452 C CA . THR A 1 179 ? -21.551 14.097 -0.927 1.00 36.12 179 THR A CA 1
ATOM 1453 C C . THR A 1 179 ? -22.782 13.202 -0.750 1.00 36.12 179 THR A C 1
ATOM 1455 O O . THR A 1 179 ? -23.885 13.597 -1.113 1.00 36.12 179 THR A O 1
ATOM 1458 N N . SER A 1 180 ? -22.626 12.033 -0.121 1.00 35.38 180 SER A N 1
ATOM 1459 C CA . SER A 1 180 ? -23.722 11.075 0.102 1.00 35.38 180 SER A CA 1
ATOM 1460 C C . SER A 1 180 ? -24.675 11.463 1.246 1.00 35.38 180 SER A C 1
ATOM 1462 O O . SER A 1 180 ? -25.708 10.826 1.415 1.00 35.38 180 SER A O 1
ATOM 1464 N N . GLN A 1 181 ? -24.358 12.506 2.023 1.00 33.94 181 GLN A N 1
ATOM 1465 C CA . GLN A 1 181 ? -25.237 13.057 3.068 1.00 33.94 181 GLN A CA 1
ATOM 1466 C C . GLN A 1 181 ? -25.924 14.370 2.656 1.00 33.94 181 GLN A C 1
ATOM 1468 O O . GLN A 1 181 ? -26.646 14.957 3.456 1.00 33.94 181 GLN A O 1
ATOM 1473 N N . SER A 1 182 ? -25.719 14.834 1.418 1.00 37.72 182 SER A N 1
ATOM 1474 C CA . SER A 1 182 ? -26.229 16.128 0.936 1.00 37.72 182 SER A CA 1
ATOM 1475 C C . SER A 1 182 ? -27.428 16.011 -0.015 1.00 37.72 182 SER A C 1
ATOM 1477 O O . SER A 1 182 ? -27.755 16.973 -0.703 1.00 37.72 182 SER A O 1
ATOM 1479 N N . ILE A 1 183 ? -28.085 14.849 -0.075 1.00 39.84 183 ILE A N 1
ATOM 1480 C CA . ILE A 1 183 ? -29.323 14.662 -0.843 1.00 39.84 183 ILE A CA 1
ATOM 1481 C C . ILE A 1 183 ? -30.422 14.252 0.139 1.00 39.84 183 ILE A C 1
ATOM 1483 O O . ILE A 1 183 ? -30.653 13.067 0.363 1.00 39.84 183 ILE A O 1
ATOM 1487 N N . ASN A 1 184 ? -31.042 15.260 0.752 1.00 35.03 184 ASN A N 1
ATOM 1488 C CA . ASN A 1 184 ? -32.373 15.190 1.352 1.00 35.03 184 ASN A CA 1
ATOM 1489 C C . ASN A 1 184 ? -33.272 16.163 0.594 1.00 35.03 184 ASN A C 1
ATOM 1491 O O . ASN A 1 184 ? -32.805 17.302 0.362 1.00 35.03 184 ASN A O 1
#

Secondary structure (DSSP, 8-state):
-PPPHHHHHHHHHHTTSS------S-TT-SHHHHHHHHHHHHHHHHHH-GGG--S-EEEPPPEETTSTTHHHHHHHHHHHT-STT-EEEEEEE-TTS-EEEEEEEE-TTS-EEEEEEE--BTT----THHHHHHHHHHSTT---EE---S-BSSGGGHHHHHHHHHHHHHHHHHHHHHHTTS--